Protein AF-A0A2E5X744-F1 (afdb_monomer)

Structure (mmCIF, N/CA/C/O backbone):
data_AF-A0A2E5X744-F1
#
_entry.id   AF-A0A2E5X744-F1
#
loop_
_atom_site.group_PDB
_atom_site.id
_atom_site.type_symbol
_atom_site.label_atom_id
_atom_site.label_alt_id
_atom_site.label_comp_id
_atom_site.label_asym_id
_atom_site.label_entity_id
_atom_site.label_seq_id
_atom_site.pdbx_PDB_ins_code
_atom_site.Cartn_x
_atom_site.Cartn_y
_atom_site.Cartn_z
_atom_site.occupancy
_atom_site.B_iso_or_equiv
_atom_site.auth_seq_id
_atom_site.auth_comp_id
_atom_site.auth_asym_id
_atom_site.auth_atom_id
_atom_site.pdbx_PDB_model_num
ATOM 1 N N . MET A 1 1 ? -63.925 13.011 8.718 1.00 43.59 1 MET A N 1
ATOM 2 C CA . MET A 1 1 ? -62.925 12.891 7.636 1.00 43.59 1 MET A CA 1
ATOM 3 C C . MET A 1 1 ? -61.570 12.733 8.303 1.00 43.59 1 MET A C 1
ATOM 5 O O . MET A 1 1 ? -61.104 13.673 8.928 1.00 43.59 1 MET A O 1
ATOM 9 N N . MET A 1 2 ? -61.039 11.509 8.310 1.00 43.56 2 MET A N 1
ATOM 10 C CA . MET A 1 2 ? -59.778 11.141 8.963 1.00 43.56 2 MET A CA 1
ATOM 11 C C . MET A 1 2 ? -58.612 11.386 8.002 1.00 43.56 2 MET A C 1
ATOM 13 O O . MET A 1 2 ? -58.673 10.962 6.850 1.00 43.56 2 MET A O 1
ATOM 17 N N . ALA A 1 3 ? -57.575 12.074 8.478 1.00 48.81 3 ALA A N 1
ATOM 18 C CA . ALA A 1 3 ? -56.296 12.187 7.786 1.00 48.81 3 ALA A CA 1
ATOM 19 C C . ALA A 1 3 ? -55.565 10.826 7.806 1.00 48.81 3 ALA A C 1
ATOM 21 O O . ALA A 1 3 ? -55.687 10.097 8.795 1.00 48.81 3 ALA A O 1
ATOM 22 N N . PRO A 1 4 ? -54.824 10.457 6.747 1.00 51.62 4 PRO A N 1
ATOM 23 C CA . PRO A 1 4 ? -54.091 9.198 6.717 1.00 51.62 4 PRO A CA 1
ATOM 24 C C . PRO A 1 4 ? -52.886 9.224 7.683 1.00 51.62 4 PRO A C 1
ATOM 26 O O . PRO A 1 4 ? -52.145 10.210 7.707 1.00 51.62 4 PRO A O 1
ATOM 29 N N . PRO A 1 5 ? -52.653 8.146 8.456 1.00 53.94 5 PRO A N 1
ATOM 30 C CA . PRO A 1 5 ? -51.479 7.994 9.304 1.00 53.94 5 PRO A CA 1
ATOM 31 C C . PRO A 1 5 ? -50.323 7.470 8.448 1.00 53.94 5 PRO A C 1
ATOM 33 O O . PRO A 1 5 ? -50.286 6.303 8.071 1.00 53.94 5 PRO A O 1
ATOM 36 N N . GLY A 1 6 ? -49.398 8.358 8.098 1.00 48.09 6 GLY A N 1
ATOM 37 C CA . GLY A 1 6 ? -48.238 8.031 7.263 1.00 48.09 6 GLY A CA 1
ATOM 38 C C . GLY A 1 6 ? -46.967 8.777 7.652 1.00 48.09 6 GLY A C 1
ATOM 39 O O . GLY A 1 6 ? -46.046 8.866 6.851 1.00 48.09 6 GLY A O 1
ATOM 40 N N . ALA A 1 7 ? -46.904 9.325 8.867 1.00 49.62 7 ALA A N 1
ATOM 41 C CA . ALA A 1 7 ? -45.673 9.862 9.436 1.00 49.62 7 ALA A CA 1
ATOM 42 C C . ALA A 1 7 ? -44.887 8.727 10.115 1.00 49.62 7 ALA A C 1
ATOM 44 O O . ALA A 1 7 ? -44.769 8.683 11.335 1.00 49.62 7 ALA A O 1
ATOM 45 N N . SER A 1 8 ? -44.405 7.759 9.335 1.00 46.75 8 SER A N 1
ATOM 46 C CA . SER A 1 8 ? -43.427 6.779 9.813 1.00 46.75 8 SER A CA 1
ATOM 47 C C . SER A 1 8 ? -42.026 7.284 9.472 1.00 46.75 8 SER A C 1
ATOM 49 O O . SER A 1 8 ? -41.594 7.172 8.326 1.00 46.75 8 SER A O 1
ATOM 51 N N . ASN A 1 9 ? -41.384 7.894 10.472 1.00 49.00 9 ASN A N 1
ATOM 52 C CA . ASN A 1 9 ? -39.939 8.019 10.689 1.00 49.00 9 ASN A CA 1
ATOM 53 C C . ASN A 1 9 ? -39.046 7.692 9.478 1.00 49.00 9 ASN A C 1
ATOM 55 O O . ASN A 1 9 ? -38.657 6.547 9.268 1.00 49.00 9 ASN A O 1
ATOM 59 N N . MET A 1 10 ? -38.656 8.723 8.727 1.00 46.03 10 MET A N 1
ATOM 60 C CA . MET A 1 10 ? -37.549 8.666 7.760 1.00 46.03 10 MET A CA 1
ATOM 61 C C . MET A 1 10 ? -36.255 9.233 8.368 1.00 46.03 10 MET A C 1
ATOM 63 O O . MET A 1 10 ? -35.547 10.008 7.730 1.00 46.03 10 MET A O 1
ATOM 67 N N . THR A 1 11 ? -35.948 8.888 9.616 1.00 53.75 11 THR A N 1
ATOM 68 C CA . THR A 1 11 ? -34.747 9.374 10.314 1.00 53.75 11 THR A CA 1
ATOM 69 C C . THR A 1 11 ? -34.088 8.259 11.114 1.00 53.75 11 THR A C 1
ATOM 71 O O . THR A 1 11 ? -33.952 8.406 12.310 1.00 53.75 11 THR A O 1
ATOM 74 N N . ASP A 1 12 ? -33.690 7.152 10.483 1.00 47.50 12 ASP A N 1
ATOM 75 C CA . ASP A 1 12 ? -32.836 6.133 11.126 1.00 47.50 12 ASP A CA 1
ATOM 76 C C . ASP A 1 12 ? -31.948 5.427 10.088 1.00 47.50 12 ASP A C 1
ATOM 78 O O . ASP A 1 12 ? -31.930 4.209 9.921 1.00 47.50 12 ASP A O 1
ATOM 82 N N . SER A 1 13 ? -31.217 6.205 9.297 1.00 54.75 13 SER A N 1
ATOM 83 C CA . SER A 1 13 ? -30.102 5.674 8.497 1.00 54.75 13 SER A CA 1
ATOM 84 C C . SER A 1 13 ? -28.883 6.581 8.581 1.00 54.75 13 SER A C 1
ATOM 86 O O . SER A 1 13 ? -28.068 6.625 7.664 1.00 54.75 13 SER A O 1
ATOM 88 N N . GLN A 1 14 ? -28.759 7.329 9.680 1.00 52.00 14 GLN A N 1
ATOM 89 C CA . GLN A 1 14 ? -27.491 7.951 10.013 1.00 52.00 14 GLN A CA 1
ATOM 90 C C . GLN A 1 14 ? -26.626 6.848 10.637 1.00 52.00 14 GLN A C 1
ATOM 92 O O . GLN A 1 14 ? -27.030 6.291 11.659 1.00 52.00 14 GLN A O 1
ATOM 97 N N . PRO A 1 15 ? -25.496 6.459 10.020 1.00 56.38 15 PRO A N 1
ATOM 98 C CA . PRO A 1 15 ? -24.625 5.456 10.614 1.00 56.38 15 PRO A CA 1
ATOM 99 C C . PRO A 1 15 ? -24.210 5.941 12.002 1.00 56.38 15 PRO A C 1
ATOM 101 O O . PRO A 1 15 ? -23.718 7.063 12.144 1.00 56.38 15 PRO A O 1
ATOM 104 N N . ASN A 1 16 ? -24.439 5.110 13.021 1.00 75.88 16 ASN A N 1
ATOM 105 C CA . ASN A 1 16 ? -23.979 5.395 14.376 1.00 75.88 16 ASN A CA 1
ATOM 106 C C . ASN A 1 16 ? -22.449 5.625 14.310 1.00 75.88 16 ASN A C 1
ATOM 108 O O . ASN A 1 16 ? -21.760 4.814 13.674 1.00 75.88 16 ASN A O 1
ATOM 112 N N . PRO A 1 17 ? -21.896 6.704 14.898 1.00 72.69 17 PRO A N 1
ATOM 113 C CA . PRO A 1 17 ? -20.450 6.949 14.933 1.00 72.69 17 PRO A CA 1
ATOM 114 C C . PRO A 1 17 ? -19.632 5.727 15.380 1.00 72.69 17 PRO A C 1
ATOM 116 O O . PRO A 1 17 ? -18.546 5.490 14.847 1.00 72.69 17 PRO A O 1
ATOM 119 N N . GLU A 1 18 ? -20.176 4.881 16.256 1.00 75.38 18 GLU A N 1
ATOM 120 C CA . GLU A 1 18 ? -19.543 3.619 16.658 1.00 75.38 18 GLU A CA 1
ATOM 121 C C . GLU A 1 18 ? -19.435 2.593 15.518 1.00 75.38 18 GLU A C 1
ATOM 123 O O . GLU A 1 18 ? -18.411 1.924 15.369 1.00 75.38 18 GLU A O 1
ATOM 128 N N . GLN A 1 19 ? -20.459 2.485 14.664 1.00 80.19 19 GLN A N 1
ATOM 129 C CA . GLN A 1 19 ? -20.430 1.604 13.490 1.00 80.19 19 GLN A CA 1
ATOM 130 C C . GLN A 1 19 ? -19.415 2.094 12.454 1.00 80.19 19 GLN A C 1
ATOM 132 O O . GLN A 1 19 ? -18.698 1.287 11.856 1.00 80.19 19 GLN A O 1
ATOM 137 N N . LEU A 1 20 ? -19.315 3.415 12.266 1.00 78.94 20 LEU A N 1
ATOM 138 C CA . LEU A 1 20 ? -18.303 4.023 11.402 1.00 78.94 20 LEU A CA 1
ATOM 139 C C . LEU A 1 20 ? -16.889 3.746 11.936 1.00 78.94 20 LEU A C 1
ATOM 141 O O . LEU A 1 20 ? -15.982 3.414 11.167 1.00 78.94 20 LEU A O 1
ATOM 145 N N . LEU A 1 21 ? -16.700 3.850 13.251 1.00 81.50 21 LEU A N 1
ATOM 146 C CA . LEU A 1 21 ? -15.425 3.582 13.903 1.00 81.50 21 LEU A CA 1
ATOM 147 C C . LEU A 1 21 ? -15.020 2.107 13.781 1.00 81.50 21 LEU A C 1
ATOM 149 O O . LEU A 1 21 ? -13.886 1.815 13.392 1.00 81.50 21 LEU A O 1
ATOM 153 N N . ALA A 1 22 ? -15.944 1.181 14.042 1.00 83.69 22 ALA A N 1
ATOM 154 C CA . ALA A 1 22 ? -15.714 -0.255 13.891 1.00 83.69 22 ALA A CA 1
ATOM 155 C C . ALA A 1 22 ? -15.341 -0.618 12.443 1.00 83.69 22 ALA A C 1
ATOM 157 O O . ALA A 1 22 ? -14.384 -1.364 12.212 1.00 83.69 22 ALA A O 1
ATOM 158 N N . ALA A 1 23 ? -16.024 -0.025 11.458 1.00 83.44 23 ALA A N 1
ATOM 159 C CA . ALA A 1 23 ? -15.699 -0.202 10.045 1.00 83.44 23 ALA A CA 1
ATOM 160 C C . ALA A 1 23 ? -14.297 0.333 9.698 1.00 83.44 23 ALA A C 1
ATOM 162 O O . ALA A 1 23 ? -13.543 -0.335 8.989 1.00 83.44 23 ALA A O 1
ATOM 163 N N . GLN A 1 24 ? -13.900 1.495 10.230 1.00 83.75 24 GLN A N 1
ATOM 164 C CA . GLN A 1 24 ? -12.559 2.056 10.019 1.00 83.75 24 GLN A CA 1
ATOM 165 C C . GLN A 1 24 ? -11.450 1.228 10.691 1.00 83.75 24 GLN A C 1
ATOM 167 O O . GLN A 1 24 ? -10.374 1.051 10.113 1.00 83.75 24 GLN A O 1
ATOM 172 N N . GLN A 1 25 ? -11.701 0.670 11.877 1.00 82.75 25 GLN A N 1
ATOM 173 C CA . GLN A 1 25 ? -10.771 -0.246 12.548 1.00 82.75 25 GLN A CA 1
ATOM 174 C C . GLN A 1 25 ? -10.621 -1.570 11.786 1.00 82.75 25 GLN A C 1
ATOM 176 O O . GLN A 1 25 ? -9.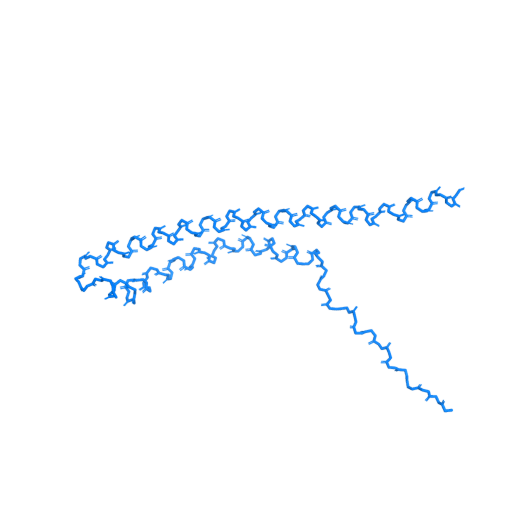509 -2.082 11.623 1.00 82.75 25 GLN A O 1
ATOM 181 N N . GLN A 1 26 ? -11.725 -2.108 11.266 1.00 86.00 26 GLN A N 1
ATOM 182 C CA . GLN A 1 26 ? -11.703 -3.298 10.420 1.00 86.00 26 GLN A CA 1
ATOM 183 C C . GLN A 1 26 ? -10.973 -3.027 9.098 1.00 86.00 26 GLN A C 1
ATOM 185 O O . GLN A 1 26 ? -10.172 -3.859 8.660 1.00 86.00 26 GLN A O 1
ATOM 190 N N . LEU A 1 27 ? -11.172 -1.844 8.508 1.00 84.81 27 LEU A N 1
ATOM 191 C CA . LEU A 1 27 ? -10.437 -1.407 7.327 1.00 84.81 27 LEU A CA 1
ATOM 192 C C . LEU A 1 27 ? -8.936 -1.334 7.619 1.00 84.81 27 LEU A C 1
ATOM 194 O O . LEU A 1 27 ? -8.162 -1.890 6.857 1.00 84.81 27 LEU A O 1
ATOM 198 N N . LEU A 1 28 ? -8.506 -0.755 8.744 1.00 84.56 28 LEU A N 1
ATOM 199 C CA . LEU A 1 28 ? -7.090 -0.724 9.147 1.00 84.56 28 LEU A CA 1
ATOM 200 C C . LEU A 1 28 ? -6.447 -2.109 9.231 1.00 84.56 28 LEU A C 1
ATOM 202 O O . LEU A 1 28 ? -5.279 -2.269 8.880 1.00 84.56 28 LEU A O 1
ATOM 206 N N . LYS A 1 29 ? -7.206 -3.111 9.678 1.00 85.88 29 LYS A N 1
ATOM 207 C CA . LYS A 1 29 ? -6.729 -4.493 9.787 1.00 85.88 29 LYS A CA 1
ATOM 208 C C . LYS A 1 29 ? -6.532 -5.150 8.419 1.00 85.88 29 LYS A C 1
ATOM 210 O O . LYS A 1 29 ? -5.602 -5.939 8.257 1.00 85.88 29 LYS A O 1
ATOM 215 N N . ILE A 1 30 ? -7.389 -4.832 7.445 1.00 88.44 30 ILE A N 1
ATOM 216 C CA . ILE A 1 30 ? -7.288 -5.360 6.075 1.00 88.44 30 ILE A CA 1
ATOM 217 C C . ILE A 1 30 ? -6.374 -4.502 5.180 1.00 88.44 30 ILE A C 1
ATOM 219 O O . ILE A 1 30 ? -5.823 -4.998 4.200 1.00 88.44 30 ILE A O 1
ATOM 223 N N . LEU A 1 31 ? -6.169 -3.231 5.539 1.00 86.75 31 LEU A N 1
ATOM 224 C CA . LEU A 1 31 ? -5.392 -2.242 4.799 1.00 86.75 31 LEU A CA 1
ATOM 225 C C . LEU A 1 31 ? -3.990 -2.721 4.396 1.00 86.75 31 LEU A C 1
ATOM 227 O O . LEU A 1 31 ? -3.660 -2.534 3.229 1.00 86.75 31 LEU A O 1
ATOM 231 N N . PRO A 1 32 ? -3.176 -3.379 5.253 1.00 83.75 32 PRO A N 1
ATOM 232 C CA . PRO A 1 32 ? -1.863 -3.865 4.827 1.00 83.75 32 PRO A CA 1
ATOM 233 C C . PRO A 1 32 ? -1.949 -4.942 3.739 1.00 83.75 32 PRO A C 1
ATOM 235 O O . PRO A 1 32 ? -1.060 -5.020 2.898 1.00 83.75 32 PRO A O 1
ATOM 238 N N . TYR A 1 33 ? -3.017 -5.743 3.710 1.00 86.88 33 TYR A N 1
ATOM 239 C CA . TYR A 1 33 ? -3.225 -6.740 2.658 1.00 86.88 33 TYR A CA 1
ATOM 240 C C . TYR A 1 33 ? -3.631 -6.085 1.341 1.00 86.88 33 TYR A C 1
ATOM 242 O O . TYR A 1 33 ? -3.138 -6.483 0.291 1.00 86.88 33 TYR A O 1
ATOM 250 N N . ILE A 1 34 ? -4.489 -5.060 1.392 1.00 86.94 34 ILE A N 1
ATOM 251 C CA . ILE A 1 34 ? -4.896 -4.302 0.201 1.00 86.94 34 ILE A CA 1
ATOM 252 C C . ILE A 1 34 ? -3.709 -3.511 -0.359 1.00 86.94 34 ILE A C 1
ATOM 254 O O . ILE A 1 34 ? -3.473 -3.564 -1.562 1.00 86.94 34 ILE A O 1
ATOM 258 N N . LEU A 1 35 ? -2.935 -2.838 0.500 1.00 85.62 35 LEU A N 1
ATOM 259 C CA . LEU A 1 35 ? -1.708 -2.135 0.109 1.00 85.62 35 LEU A CA 1
ATOM 260 C C . LEU A 1 35 ? -0.671 -3.111 -0.450 1.00 85.62 35 LEU A C 1
ATOM 262 O O . LEU A 1 35 ? -0.146 -2.882 -1.531 1.00 85.62 35 LEU A O 1
ATOM 266 N N . GLY A 1 36 ? -0.418 -4.233 0.228 1.00 84.44 36 GLY A N 1
ATOM 267 C CA . GLY A 1 36 ? 0.531 -5.242 -0.245 1.00 84.44 36 GLY A CA 1
ATOM 268 C C . GLY A 1 36 ? 0.123 -5.861 -1.585 1.00 84.44 36 GLY A C 1
ATOM 269 O O . GLY A 1 36 ? 0.954 -5.998 -2.481 1.00 84.44 36 GLY A O 1
ATOM 270 N N . PHE A 1 37 ? -1.160 -6.188 -1.758 1.00 89.06 37 PHE A N 1
ATOM 271 C CA . PHE A 1 37 ? -1.686 -6.686 -3.030 1.00 89.06 37 PHE A CA 1
ATOM 272 C C . PHE A 1 37 ? -1.602 -5.624 -4.131 1.00 89.06 37 PHE A C 1
ATOM 274 O O . PHE A 1 37 ? -1.134 -5.917 -5.230 1.00 89.06 37 PHE A O 1
ATOM 281 N N . GLY A 1 38 ? -1.996 -4.386 -3.822 1.00 85.12 38 GLY A N 1
ATOM 282 C CA . GLY A 1 38 ? -1.878 -3.246 -4.725 1.00 85.12 38 GLY A CA 1
ATOM 283 C C . GLY A 1 38 ? -0.438 -3.035 -5.178 1.00 85.12 38 GLY A C 1
ATOM 284 O O . GLY A 1 38 ? -0.189 -2.925 -6.373 1.00 85.12 38 GLY A O 1
ATOM 285 N N . TRP A 1 39 ? 0.522 -3.090 -4.257 1.00 86.06 39 TRP A N 1
ATOM 286 C CA . TRP A 1 39 ? 1.945 -2.962 -4.557 1.00 86.06 39 TRP A CA 1
ATOM 287 C C . TRP A 1 39 ? 2.439 -4.065 -5.502 1.00 86.06 39 TRP A C 1
ATOM 289 O O . TRP A 1 39 ? 3.065 -3.769 -6.518 1.00 86.06 39 TRP A O 1
ATOM 299 N N . VAL A 1 40 ? 2.086 -5.329 -5.241 1.00 88.06 40 VAL A N 1
ATOM 300 C CA . VAL A 1 40 ? 2.459 -6.462 -6.110 1.00 88.06 40 VAL A CA 1
ATOM 301 C C . VAL A 1 40 ? 1.855 -6.333 -7.509 1.00 88.06 40 VAL A C 1
ATOM 303 O O . VAL A 1 40 ? 2.542 -6.599 -8.492 1.00 88.06 40 VAL A O 1
ATOM 306 N N . VAL A 1 41 ? 0.596 -5.902 -7.619 1.00 90.31 41 VAL A N 1
ATOM 307 C CA . VAL A 1 41 ? -0.082 -5.687 -8.910 1.00 90.31 41 VAL A CA 1
ATOM 308 C C . VAL A 1 41 ? 0.479 -4.467 -9.647 1.00 90.31 41 VAL A C 1
ATOM 310 O O . VAL A 1 41 ? 0.563 -4.469 -10.876 1.00 90.31 41 VAL A O 1
ATOM 313 N N . MET A 1 42 ? 0.926 -3.445 -8.919 1.00 85.19 42 MET A N 1
ATOM 314 C CA . MET A 1 42 ? 1.523 -2.249 -9.507 1.00 85.19 42 MET A CA 1
ATOM 315 C C . MET A 1 42 ? 2.883 -2.516 -10.150 1.00 85.19 42 MET A C 1
ATOM 317 O O . MET A 1 42 ? 3.237 -1.793 -11.076 1.00 85.19 42 MET A O 1
ATOM 321 N N . ILE A 1 43 ? 3.626 -3.550 -9.747 1.00 86.25 43 ILE A N 1
ATOM 322 C CA . ILE A 1 43 ? 4.921 -3.900 -10.359 1.00 86.25 43 ILE A CA 1
ATOM 323 C C . ILE A 1 43 ? 4.787 -4.244 -11.860 1.00 86.25 43 ILE A C 1
ATOM 325 O O . ILE A 1 43 ? 5.413 -3.557 -12.674 1.00 86.25 43 ILE A O 1
ATOM 329 N N . PRO A 1 44 ? 3.978 -5.238 -12.288 1.00 88.31 44 PRO A N 1
ATOM 330 C CA . PRO A 1 44 ? 3.819 -5.546 -13.709 1.00 88.31 44 PRO A CA 1
ATOM 331 C C . PRO A 1 44 ? 3.139 -4.409 -14.480 1.00 88.31 44 PRO A C 1
ATOM 333 O O . PRO A 1 44 ? 3.498 -4.170 -15.631 1.00 88.31 44 PRO A O 1
ATOM 336 N N . ILE A 1 45 ? 2.213 -3.668 -13.856 1.00 87.06 45 ILE A N 1
ATOM 337 C CA . ILE A 1 45 ? 1.594 -2.487 -14.481 1.00 87.06 45 ILE A CA 1
ATOM 338 C C . ILE A 1 45 ? 2.654 -1.419 -14.759 1.00 87.06 45 ILE A C 1
ATOM 340 O O . ILE A 1 45 ? 2.739 -0.891 -15.868 1.00 87.06 45 ILE A O 1
ATOM 344 N N . SER A 1 46 ? 3.498 -1.136 -13.769 1.00 83.94 46 SER A N 1
ATOM 345 C CA . SER A 1 46 ? 4.562 -0.146 -13.894 1.00 83.94 46 SER A CA 1
ATOM 346 C C . SER A 1 46 ? 5.555 -0.554 -14.971 1.00 83.94 46 SER A C 1
ATOM 348 O O . SER A 1 46 ? 5.933 0.279 -15.784 1.00 83.94 46 SER A O 1
ATOM 350 N N . TYR A 1 47 ? 5.914 -1.833 -15.050 1.00 81.56 47 TYR A N 1
ATOM 351 C CA 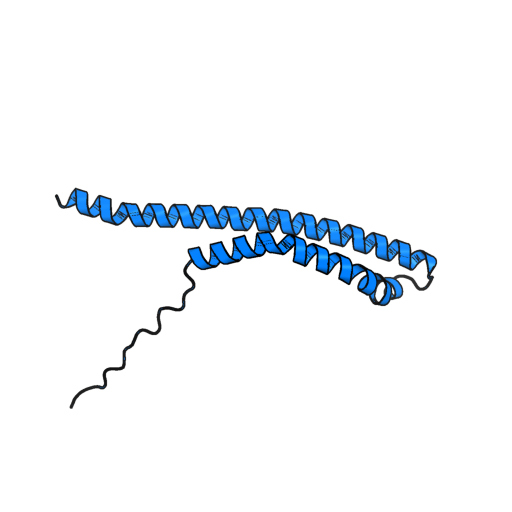. TYR A 1 47 ? 6.848 -2.324 -16.058 1.00 81.56 47 TYR A CA 1
ATOM 352 C C . TYR A 1 47 ? 6.282 -2.306 -17.489 1.00 81.56 47 TYR A C 1
ATOM 354 O O . TYR A 1 47 ? 6.981 -1.911 -18.422 1.00 81.56 47 TYR A O 1
ATOM 362 N N . LEU A 1 48 ? 5.028 -2.730 -17.681 1.00 86.31 48 LEU A N 1
ATOM 363 C CA . LEU A 1 48 ? 4.429 -2.880 -19.015 1.00 86.31 48 LEU A CA 1
ATOM 364 C C . LEU A 1 48 ? 3.824 -1.589 -19.569 1.00 86.31 48 LEU A C 1
ATOM 366 O O . LEU A 1 48 ? 3.791 -1.424 -20.786 1.00 86.31 48 LEU A O 1
ATOM 370 N N . PHE A 1 49 ? 3.347 -0.691 -18.705 1.00 86.56 49 PHE A N 1
ATOM 371 C CA . PHE A 1 49 ? 2.593 0.491 -19.130 1.00 86.56 49 PHE A CA 1
ATOM 372 C C . PHE A 1 49 ? 3.248 1.816 -18.744 1.00 86.56 49 PHE A C 1
ATOM 374 O O . PHE A 1 49 ? 3.111 2.775 -19.494 1.00 86.56 49 PHE A O 1
ATOM 381 N N . ILE A 1 50 ? 3.958 1.897 -17.612 1.00 81.19 50 ILE A N 1
ATOM 382 C CA . ILE A 1 50 ? 4.514 3.171 -17.120 1.00 81.19 50 ILE A CA 1
ATOM 383 C C . ILE A 1 50 ? 5.965 3.353 -17.579 1.00 81.19 50 ILE A C 1
ATOM 385 O O . ILE A 1 50 ? 6.290 4.343 -18.222 1.00 81.19 50 ILE A O 1
ATOM 389 N N . ALA A 1 51 ? 6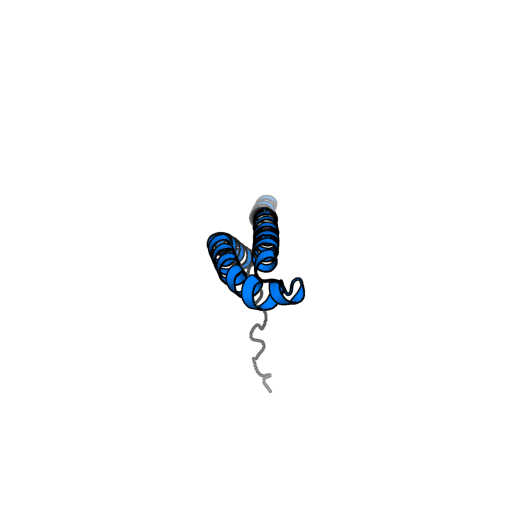.839 2.386 -17.310 1.00 81.12 51 ALA A N 1
ATOM 390 C CA . ALA A 1 51 ? 8.245 2.404 -17.698 1.00 81.12 51 ALA A CA 1
ATOM 391 C C . ALA A 1 51 ? 8.488 2.672 -19.202 1.00 81.12 51 ALA A C 1
ATOM 393 O O . ALA A 1 51 ? 9.348 3.505 -19.491 1.00 81.12 51 ALA A O 1
ATOM 394 N N . PRO A 1 52 ? 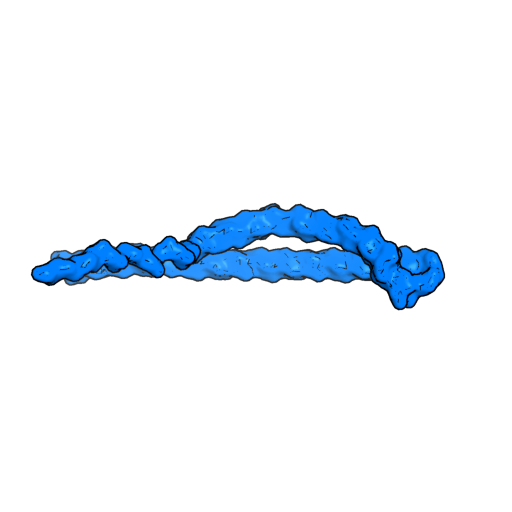7.743 2.075 -20.163 1.00 80.88 52 PRO A N 1
ATOM 395 C CA . PRO A 1 52 ? 7.907 2.385 -21.588 1.00 80.88 52 PRO A CA 1
ATOM 396 C C . PRO A 1 52 ? 7.585 3.832 -21.978 1.00 80.88 52 PRO A C 1
ATOM 398 O O . PRO A 1 52 ? 8.003 4.255 -23.049 1.00 80.88 52 PRO A O 1
ATOM 401 N N . VAL A 1 53 ? 6.861 4.589 -21.144 1.00 83.12 53 VAL A N 1
ATOM 402 C CA . VAL A 1 53 ? 6.589 6.020 -21.382 1.00 83.12 53 VAL A CA 1
ATOM 403 C C . VAL A 1 53 ? 7.816 6.879 -21.065 1.00 83.12 53 VAL A C 1
ATOM 405 O O . VAL A 1 53 ? 7.992 7.939 -21.656 1.00 83.12 53 VAL A O 1
ATOM 408 N N . PHE A 1 54 ? 8.667 6.431 -20.139 1.00 77.75 54 PHE A N 1
ATOM 409 C CA . PHE A 1 54 ? 9.841 7.185 -19.693 1.00 77.75 54 PHE A CA 1
ATOM 410 C C . PHE A 1 54 ? 11.130 6.747 -20.378 1.00 77.75 54 PHE A C 1
ATOM 412 O O . PHE A 1 54 ? 12.036 7.564 -20.525 1.00 77.75 54 PHE A O 1
ATOM 419 N N . VAL A 1 55 ? 11.240 5.470 -20.758 1.00 78.44 55 VAL A N 1
ATOM 420 C CA . VAL A 1 55 ? 12.466 4.940 -21.359 1.00 78.44 55 VAL A CA 1
ATOM 421 C C . VAL A 1 55 ? 12.175 3.874 -22.403 1.00 78.44 55 VAL A C 1
ATOM 423 O O . VAL A 1 55 ? 11.491 2.873 -22.155 1.00 78.44 55 VAL A O 1
ATOM 426 N N . GLU A 1 56 ? 12.736 4.083 -23.589 1.00 75.31 56 GLU A N 1
ATOM 427 C CA . GLU A 1 56 ? 12.595 3.161 -24.708 1.00 75.31 56 GLU A CA 1
ATOM 428 C C . GLU A 1 56 ? 13.487 1.930 -24.522 1.00 75.31 56 GLU A C 1
ATOM 430 O O . GLU A 1 56 ? 13.029 0.818 -24.808 1.00 75.31 56 GLU A O 1
ATOM 435 N N . GLU A 1 57 ? 14.698 2.091 -23.967 1.00 81.38 57 GLU A N 1
ATOM 436 C CA . GLU A 1 57 ? 15.631 0.979 -23.792 1.00 81.38 57 GLU A CA 1
ATOM 437 C C . GLU A 1 57 ? 15.230 0.046 -22.643 1.00 81.38 57 GLU A C 1
ATOM 439 O O . GLU A 1 57 ? 14.959 0.452 -21.509 1.00 81.38 57 GLU A O 1
ATOM 444 N N . PHE A 1 58 ? 15.259 -1.254 -22.936 1.00 71.69 58 PHE A N 1
ATOM 445 C CA . PHE A 1 58 ? 14.868 -2.322 -22.018 1.00 71.69 58 PHE A CA 1
ATOM 446 C C . PHE A 1 58 ? 15.654 -2.313 -20.694 1.00 71.69 58 PHE A C 1
ATOM 448 O O . PHE A 1 58 ? 15.088 -2.613 -19.642 1.00 71.69 58 PHE A O 1
ATOM 455 N N . GLU A 1 59 ? 16.933 -1.932 -20.731 1.00 77.56 59 GLU A N 1
ATOM 456 C CA . GLU A 1 59 ? 17.828 -1.919 -19.566 1.00 77.56 59 GLU A CA 1
ATOM 457 C C . GLU A 1 59 ? 17.427 -0.858 -18.529 1.00 77.56 59 GLU A C 1
ATOM 459 O O . GLU A 1 59 ? 17.416 -1.125 -17.325 1.00 77.56 59 GLU A O 1
ATOM 464 N N . TRP A 1 60 ? 16.997 0.323 -18.979 1.00 81.31 60 TRP A N 1
ATOM 465 C CA . TRP A 1 60 ? 16.594 1.415 -18.090 1.00 81.31 60 TRP A CA 1
ATOM 466 C C . TRP A 1 60 ? 15.169 1.266 -17.555 1.00 81.31 60 TRP A C 1
ATOM 468 O O . TRP A 1 60 ? 14.863 1.762 -16.467 1.00 81.31 60 TRP A O 1
ATOM 478 N N . ARG A 1 61 ? 14.300 0.521 -18.253 1.00 79.62 61 ARG A N 1
ATOM 479 C CA . ARG A 1 61 ? 12.928 0.238 -17.790 1.00 79.62 61 ARG A CA 1
ATOM 480 C C . ARG A 1 61 ? 12.894 -0.464 -16.442 1.00 79.62 61 ARG A C 1
ATOM 482 O O . ARG A 1 61 ? 12.024 -0.171 -15.622 1.00 79.62 61 ARG A O 1
ATOM 489 N N . LEU A 1 62 ? 13.832 -1.377 -16.201 1.00 81.19 62 LEU A N 1
ATOM 490 C CA . LEU A 1 62 ? 13.920 -2.104 -14.937 1.00 81.19 62 LEU A CA 1
ATOM 491 C C . LEU A 1 62 ? 14.291 -1.144 -13.798 1.00 81.19 62 LEU A C 1
ATOM 493 O O . LEU A 1 62 ? 13.662 -1.162 -12.743 1.00 81.19 62 LEU A O 1
ATOM 497 N N . LEU A 1 63 ? 15.225 -0.227 -14.055 1.00 84.50 63 LEU A N 1
ATOM 498 C CA . LEU A 1 63 ? 15.678 0.780 -13.095 1.00 84.50 63 LEU A CA 1
ATOM 499 C C . LEU A 1 63 ? 14.563 1.785 -12.751 1.00 84.50 63 LEU A C 1
ATOM 501 O O . LEU A 1 63 ? 14.331 2.073 -11.576 1.00 84.50 63 LEU A O 1
ATOM 505 N N . VAL A 1 64 ? 13.796 2.233 -13.752 1.00 84.81 64 VAL A N 1
ATOM 506 C CA . VAL A 1 64 ? 12.606 3.080 -13.546 1.00 84.81 64 VAL A CA 1
ATOM 507 C C . VAL A 1 64 ? 11.507 2.336 -12.790 1.00 84.81 64 VAL A C 1
ATOM 509 O O . VAL A 1 64 ? 10.926 2.887 -11.858 1.00 84.81 64 VAL A O 1
ATOM 512 N N . THR A 1 65 ? 11.254 1.070 -13.125 1.00 82.88 65 THR A N 1
ATOM 513 C CA . THR A 1 65 ? 10.255 0.246 -12.426 1.00 82.88 65 THR A CA 1
ATOM 514 C C . THR A 1 65 ? 10.621 0.068 -10.954 1.00 82.88 65 THR A C 1
ATOM 516 O O . THR A 1 65 ? 9.760 0.224 -10.088 1.00 82.88 65 THR A O 1
ATOM 519 N N . VAL A 1 66 ? 11.896 -0.199 -10.648 1.00 85.88 66 VAL A N 1
ATOM 520 C CA . VAL A 1 66 ? 12.395 -0.286 -9.266 1.00 85.88 66 VAL A CA 1
ATOM 521 C C . VAL A 1 66 ? 12.224 1.053 -8.547 1.00 85.88 66 VAL A C 1
ATOM 523 O O . VAL A 1 66 ? 11.735 1.071 -7.419 1.00 85.88 66 VAL A O 1
ATOM 526 N N . GLY A 1 67 ? 12.542 2.172 -9.205 1.00 87.50 67 GLY A N 1
ATOM 527 C CA . GLY A 1 67 ? 12.328 3.513 -8.655 1.00 87.50 67 GLY A CA 1
ATOM 528 C C . GLY A 1 67 ? 10.865 3.780 -8.286 1.00 87.50 67 GLY A C 1
ATOM 529 O O . GLY A 1 67 ? 10.579 4.161 -7.151 1.00 87.50 67 GLY A O 1
ATOM 530 N N . ILE A 1 68 ? 9.935 3.507 -9.206 1.00 86.06 68 ILE A N 1
ATOM 531 C CA . ILE A 1 68 ? 8.487 3.638 -8.968 1.00 86.06 68 ILE A CA 1
ATOM 532 C C . ILE A 1 68 ? 8.065 2.753 -7.795 1.00 86.06 68 ILE A C 1
ATOM 534 O O . ILE A 1 68 ? 7.424 3.223 -6.862 1.00 86.06 68 ILE A O 1
ATOM 538 N N . THR A 1 69 ? 8.496 1.493 -7.798 1.00 86.19 69 THR A N 1
ATOM 539 C CA . THR A 1 69 ? 8.148 0.504 -6.771 1.00 86.19 69 THR A CA 1
ATOM 540 C C . THR A 1 69 ? 8.576 0.948 -5.368 1.00 86.19 69 THR A C 1
ATOM 542 O O . THR A 1 69 ? 7.813 0.797 -4.408 1.00 86.19 69 THR A O 1
ATOM 545 N N . ILE A 1 70 ? 9.774 1.528 -5.239 1.00 88.38 70 ILE A N 1
ATOM 546 C CA . ILE A 1 70 ? 10.278 2.064 -3.967 1.00 88.38 70 ILE A CA 1
ATOM 547 C C . ILE A 1 70 ? 9.437 3.261 -3.517 1.00 88.38 70 ILE A C 1
ATOM 549 O O . ILE A 1 70 ? 9.018 3.307 -2.360 1.00 88.38 70 ILE A O 1
ATOM 553 N N . VAL A 1 71 ? 9.169 4.215 -4.414 1.00 89.12 71 VAL A N 1
ATOM 554 C CA . VAL A 1 71 ? 8.375 5.410 -4.088 1.00 89.12 71 VAL A CA 1
ATOM 555 C C . VAL A 1 71 ? 6.966 5.016 -3.648 1.00 89.12 71 VAL A C 1
ATOM 557 O O . VAL A 1 71 ? 6.523 5.461 -2.591 1.00 89.12 71 VAL A O 1
ATOM 560 N N . THR A 1 72 ? 6.299 4.127 -4.388 1.00 86.75 72 THR A N 1
ATOM 561 C CA . THR A 1 72 ? 4.969 3.615 -4.031 1.00 86.75 72 THR A CA 1
ATOM 562 C C . THR A 1 72 ? 4.984 2.935 -2.662 1.00 86.75 72 THR A C 1
ATOM 564 O O . THR A 1 72 ? 4.132 3.233 -1.831 1.00 86.75 72 THR A O 1
ATOM 567 N N . GLY A 1 73 ? 5.999 2.114 -2.366 1.00 87.12 73 GLY A N 1
ATOM 568 C CA . GLY A 1 73 ? 6.126 1.473 -1.053 1.00 87.12 73 GLY A CA 1
ATOM 569 C C . GLY A 1 73 ? 6.294 2.469 0.104 1.00 87.12 73 GLY A C 1
ATOM 570 O O . GLY A 1 73 ? 5.707 2.289 1.174 1.00 87.12 73 GLY A O 1
ATOM 571 N N . ILE A 1 74 ? 7.051 3.555 -0.098 1.00 89.94 74 ILE A N 1
ATOM 572 C CA . ILE A 1 74 ? 7.183 4.631 0.900 1.00 89.94 74 ILE A CA 1
ATOM 573 C C . ILE A 1 74 ? 5.840 5.346 1.095 1.00 89.94 74 ILE A C 1
ATOM 575 O O . ILE A 1 74 ? 5.436 5.590 2.236 1.00 89.94 74 ILE A O 1
ATOM 579 N N . THR A 1 75 ? 5.141 5.673 0.006 1.00 88.38 75 THR A N 1
ATOM 580 C CA . THR A 1 75 ? 3.821 6.315 0.057 1.00 88.38 75 THR A CA 1
ATOM 581 C C . THR A 1 75 ? 2.817 5.461 0.828 1.00 88.38 75 THR A C 1
ATOM 583 O O . THR A 1 75 ? 2.162 5.978 1.734 1.00 88.38 75 THR A O 1
ATOM 586 N N . ASP A 1 76 ? 2.761 4.160 0.548 1.00 84.44 76 ASP A N 1
ATOM 587 C CA . ASP A 1 76 ? 1.887 3.202 1.229 1.00 84.44 76 ASP A CA 1
ATOM 588 C C . ASP A 1 76 ? 2.171 3.147 2.739 1.00 84.44 76 ASP A C 1
ATOM 590 O O . ASP A 1 76 ? 1.253 3.207 3.565 1.00 84.44 76 ASP A O 1
ATOM 594 N N . PHE A 1 77 ? 3.451 3.122 3.126 1.00 86.75 77 PHE A N 1
ATOM 595 C CA . PHE A 1 77 ? 3.858 3.140 4.533 1.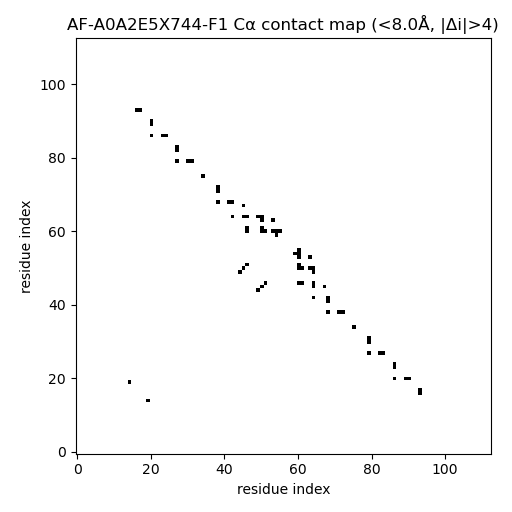00 86.75 77 PHE A CA 1
ATOM 596 C C . PHE A 1 77 ? 3.438 4.430 5.255 1.00 86.75 77 PHE A C 1
ATOM 598 O O . PHE A 1 77 ? 2.912 4.388 6.376 1.00 86.75 77 PHE A O 1
ATOM 605 N N . VAL A 1 78 ? 3.652 5.589 4.625 1.00 89.94 78 VAL A N 1
ATOM 606 C CA . VAL A 1 78 ? 3.246 6.888 5.182 1.00 89.94 78 VAL A CA 1
ATOM 607 C C . VAL A 1 78 ? 1.725 6.965 5.305 1.00 89.94 78 VAL A C 1
ATOM 609 O O . VAL A 1 78 ? 1.223 7.377 6.354 1.00 89.94 78 VAL A O 1
ATOM 612 N N . PHE A 1 79 ? 0.996 6.514 4.283 1.00 87.81 79 PHE A N 1
ATOM 613 C CA . PHE A 1 79 ? -0.462 6.496 4.275 1.00 87.81 79 PHE A CA 1
ATOM 614 C C . PHE A 1 79 ? -1.017 5.641 5.415 1.00 87.81 79 PHE A C 1
ATOM 616 O O . PHE A 1 79 ? -1.823 6.130 6.207 1.00 87.81 79 PHE A O 1
ATOM 623 N N . TYR A 1 80 ? -0.519 4.411 5.578 1.00 85.94 80 TYR A N 1
ATOM 624 C CA . TYR A 1 80 ? -0.916 3.531 6.680 1.00 85.94 80 TYR A CA 1
ATOM 625 C C . TYR A 1 80 ? -0.690 4.187 8.051 1.00 85.94 80 TYR A C 1
ATOM 627 O O . TYR A 1 80 ? -1.560 4.148 8.926 1.00 85.94 80 TYR A O 1
ATOM 635 N N . LYS A 1 81 ? 0.459 4.850 8.237 1.00 88.00 81 LYS A N 1
ATOM 636 C CA . LYS A 1 81 ? 0.794 5.532 9.494 1.00 88.00 81 LYS A CA 1
ATOM 637 C C . LYS A 1 81 ? -0.136 6.711 9.788 1.00 88.00 81 LYS A C 1
ATOM 639 O O . LYS A 1 81 ? -0.508 6.904 10.946 1.00 88.00 81 LYS A O 1
ATOM 644 N N . ILE A 1 82 ? -0.481 7.511 8.780 1.00 89.88 82 ILE A N 1
ATOM 645 C CA . ILE A 1 82 ? -1.404 8.644 8.935 1.00 89.88 82 ILE A CA 1
ATOM 646 C C . ILE A 1 82 ? -2.811 8.123 9.222 1.00 89.88 82 ILE A C 1
ATOM 648 O O . ILE A 1 82 ? -3.408 8.509 10.225 1.00 89.88 82 ILE A O 1
ATOM 652 N N . PHE A 1 83 ? -3.296 7.182 8.412 1.00 85.81 83 PHE A N 1
ATOM 653 C CA . PHE A 1 83 ? -4.633 6.614 8.547 1.00 85.81 83 PHE A CA 1
ATOM 654 C C . PHE A 1 83 ? -4.833 5.958 9.921 1.00 85.81 83 PHE A C 1
ATOM 656 O O . PHE A 1 83 ? -5.825 6.212 10.602 1.00 85.81 83 PHE A O 1
ATOM 663 N N . GLY A 1 84 ? -3.835 5.211 10.404 1.00 85.88 84 GLY A N 1
ATOM 664 C CA . GLY A 1 84 ? -3.854 4.621 11.743 1.00 85.88 84 GLY A CA 1
ATOM 665 C C . GLY A 1 84 ? -3.946 5.646 12.876 1.00 85.88 84 GLY A C 1
ATOM 666 O O . GLY A 1 84 ? -4.603 5.386 13.882 1.00 85.88 84 GLY A O 1
ATOM 667 N N . LYS A 1 85 ? -3.321 6.821 12.730 1.00 87.75 85 LYS A N 1
ATOM 668 C CA . LYS A 1 85 ? -3.455 7.913 13.708 1.00 87.75 85 LYS A CA 1
ATOM 669 C C . LYS A 1 85 ? -4.843 8.546 13.656 1.00 87.75 85 LYS A C 1
ATOM 671 O O . LYS A 1 85 ? -5.420 8.799 14.708 1.00 87.75 85 LYS A O 1
ATOM 676 N N . THR 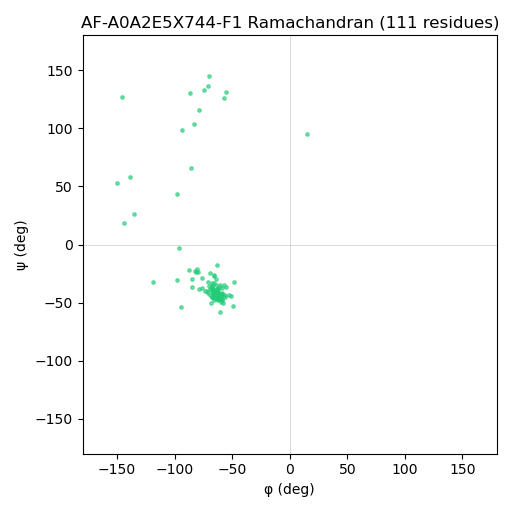A 1 86 ? -5.383 8.757 12.459 1.00 85.75 86 THR A N 1
ATOM 677 C CA . THR A 1 86 ? -6.709 9.353 12.261 1.00 85.75 86 THR A CA 1
ATOM 678 C C . THR A 1 86 ? -7.818 8.500 12.870 1.00 85.75 86 THR A C 1
ATOM 680 O O . THR A 1 86 ? -8.666 9.034 13.580 1.00 85.75 86 THR A O 1
ATOM 683 N N . VAL A 1 87 ? -7.798 7.180 12.662 1.00 85.56 87 VAL A N 1
ATOM 684 C CA . VAL A 1 87 ? -8.823 6.297 13.247 1.00 85.56 87 VAL A CA 1
ATOM 685 C C . VAL A 1 87 ? -8.712 6.241 14.769 1.00 85.56 87 VAL A C 1
ATOM 687 O O . VAL A 1 87 ? -9.731 6.219 15.448 1.00 85.56 87 VAL A O 1
ATOM 690 N N . LYS A 1 88 ? -7.495 6.273 15.329 1.00 83.75 88 LYS A N 1
ATOM 691 C CA . LYS A 1 88 ? -7.308 6.349 16.788 1.00 83.75 88 LYS A CA 1
ATOM 692 C C . LYS A 1 88 ? -7.854 7.649 17.376 1.00 83.75 88 LYS A C 1
ATOM 694 O O . LYS A 1 88 ? -8.499 7.599 18.412 1.00 83.75 88 LYS A O 1
ATOM 699 N N . ALA A 1 89 ? -7.628 8.782 16.712 1.00 83.62 89 ALA A N 1
ATOM 700 C CA . ALA A 1 89 ? -8.175 10.064 17.153 1.00 83.62 89 ALA A CA 1
ATOM 701 C C . ALA A 1 89 ? -9.712 10.068 17.105 1.00 83.62 89 ALA A C 1
ATOM 703 O O . ALA A 1 89 ? -10.352 10.516 18.047 1.00 83.62 89 ALA A O 1
ATOM 704 N N . GLN A 1 90 ? -10.311 9.505 16.049 1.00 82.12 90 GLN A N 1
ATOM 705 C CA . GLN A 1 90 ? -11.767 9.339 15.983 1.00 82.12 90 GLN A CA 1
ATOM 706 C C . GLN A 1 90 ? -12.294 8.387 17.063 1.00 82.12 90 GLN A C 1
ATOM 708 O O . GLN A 1 90 ? -13.367 8.633 17.596 1.00 82.12 90 GLN A O 1
ATOM 713 N N . ALA A 1 91 ? -11.542 7.339 17.418 1.00 81.81 91 ALA A N 1
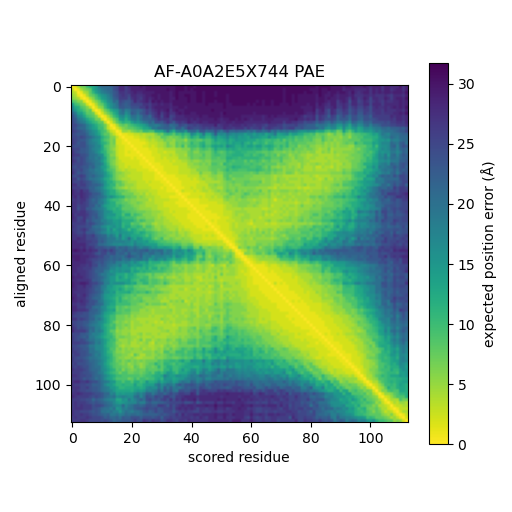ATOM 714 C CA . ALA A 1 91 ? -11.930 6.434 18.497 1.00 81.81 91 ALA A CA 1
ATOM 715 C C . ALA A 1 91 ? -12.066 7.161 19.837 1.00 81.81 91 ALA A C 1
A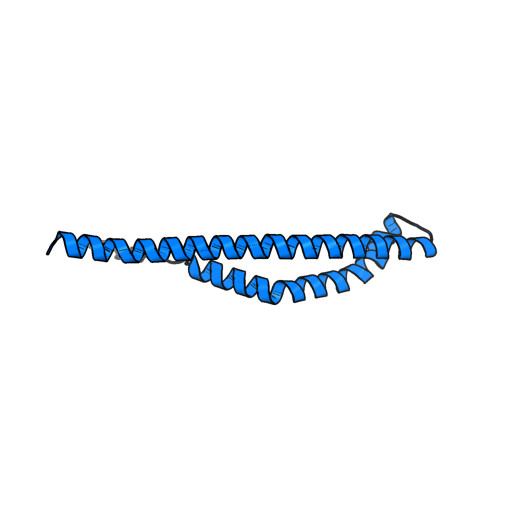TOM 717 O O . ALA A 1 91 ? -13.068 6.994 20.521 1.00 81.81 91 ALA A O 1
ATOM 718 N N . GLN A 1 92 ? -11.080 7.998 20.166 1.00 82.00 92 GLN A N 1
ATOM 719 C CA . GLN A 1 92 ? -11.064 8.761 21.415 1.00 82.00 92 GLN A CA 1
ATOM 720 C C . GLN A 1 92 ? -12.212 9.770 21.485 1.00 82.00 92 GLN A C 1
ATOM 722 O O . GLN A 1 92 ? -12.876 9.856 22.508 1.00 82.00 92 GLN A O 1
ATOM 727 N N . LEU A 1 93 ? -12.497 10.469 20.382 1.00 81.62 93 LEU A N 1
ATOM 728 C CA . LEU A 1 93 ? -13.602 11.431 20.327 1.00 81.62 93 LEU A CA 1
ATOM 729 C C . LEU A 1 93 ? -14.971 10.766 20.531 1.00 81.62 93 LEU A C 1
ATOM 731 O O . LEU A 1 93 ? -15.838 11.335 21.186 1.00 81.62 93 LEU A O 1
ATOM 735 N N . VAL A 1 94 ? -15.173 9.566 19.979 1.00 80.62 94 VAL A N 1
ATOM 736 C CA . VAL A 1 94 ? -16.421 8.809 20.170 1.00 80.62 94 VAL A CA 1
ATOM 737 C C . VAL A 1 94 ? -16.542 8.305 21.612 1.00 80.62 94 VAL A C 1
ATOM 739 O O . VAL A 1 94 ? -17.627 8.356 22.182 1.00 80.62 94 VAL A O 1
ATOM 742 N N . GLU A 1 95 ? -15.438 7.872 22.222 1.00 76.81 95 GLU A N 1
ATOM 743 C CA . GLU A 1 95 ? -15.398 7.420 23.620 1.00 76.81 95 GLU A CA 1
ATOM 744 C C . GLU A 1 95 ? -15.664 8.568 24.614 1.00 76.81 95 GLU A C 1
ATOM 746 O O . GLU A 1 95 ? -16.420 8.392 25.573 1.00 76.81 95 GLU A O 1
ATOM 751 N N . GLU A 1 96 ? -15.118 9.762 24.354 1.00 77.81 96 GLU A N 1
ATOM 752 C CA . GLU A 1 96 ? -15.413 10.984 25.119 1.00 77.81 96 GLU A CA 1
ATOM 753 C C . GLU A 1 96 ? -16.889 11.384 24.985 1.00 77.81 96 GLU A C 1
ATOM 755 O O . GLU A 1 96 ? -17.556 11.591 25.997 1.00 77.81 96 GLU A O 1
ATOM 760 N N . GLN A 1 97 ? -17.442 11.400 23.764 1.00 74.38 97 GLN A N 1
ATOM 761 C CA . GLN A 1 97 ? -18.860 11.719 23.548 1.00 74.38 97 GLN A CA 1
ATOM 762 C C . GLN A 1 97 ? -19.813 10.711 24.201 1.00 74.38 97 GLN A C 1
ATOM 764 O O . GLN A 1 97 ? -20.843 11.113 24.741 1.00 74.38 97 GLN A O 1
ATOM 769 N N . SER A 1 98 ? -19.482 9.416 24.170 1.00 69.81 98 SER A N 1
ATOM 770 C CA . SER A 1 98 ? -20.281 8.390 24.849 1.00 69.81 98 SER A CA 1
ATOM 771 C C . SER A 1 98 ? -20.256 8.581 26.364 1.00 69.81 98 SER A C 1
ATOM 773 O O . SER A 1 98 ? -21.295 8.483 27.010 1.00 69.81 98 SER A O 1
ATOM 775 N N . SER A 1 99 ? -19.086 8.891 26.929 1.00 68.75 99 SER A N 1
ATOM 776 C CA . SER A 1 99 ? -18.927 9.077 28.376 1.00 68.75 99 SER A CA 1
ATOM 777 C C . SE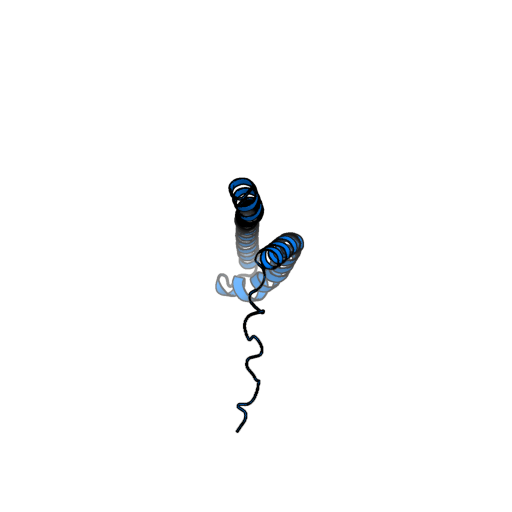R A 1 99 ? -19.654 10.325 28.890 1.00 68.75 99 SER A C 1
ATOM 779 O O . SER A 1 99 ? -20.209 10.302 29.988 1.00 68.75 99 SER A O 1
ATOM 781 N N . GLU A 1 100 ? -19.680 11.404 28.105 1.00 62.38 100 GLU A N 1
ATOM 782 C CA . GLU A 1 100 ? -20.371 12.654 28.453 1.00 62.38 100 GLU A CA 1
ATOM 783 C C . GLU A 1 100 ? -21.902 12.494 28.372 1.00 62.38 100 GLU A C 1
ATOM 785 O O . GLU A 1 100 ? -22.626 12.911 29.278 1.00 62.38 100 GLU A O 1
ATOM 790 N N . ALA A 1 101 ? -22.397 11.777 27.354 1.00 62.91 101 ALA A N 1
ATOM 791 C CA . ALA A 1 101 ? -23.819 11.456 27.204 1.00 62.91 101 ALA A CA 1
ATOM 792 C C . ALA A 1 101 ? -24.362 10.527 28.310 1.00 62.91 101 ALA A C 1
ATOM 794 O O . ALA A 1 101 ? -25.552 10.568 28.622 1.00 62.91 101 ALA A O 1
ATOM 795 N N . GLU A 1 102 ? -23.510 9.695 28.918 1.00 60.44 102 GLU A N 1
ATOM 796 C CA . GLU A 1 102 ? -23.884 8.826 30.043 1.00 60.44 102 GLU A CA 1
ATOM 797 C C . GLU A 1 102 ? -23.925 9.574 31.389 1.00 60.44 102 GLU A C 1
ATOM 799 O O . GLU A 1 102 ? -24.643 9.160 32.301 1.00 60.44 102 GLU A O 1
ATOM 804 N N . GLN A 1 103 ? -23.198 10.690 31.523 1.00 59.09 103 GLN A N 1
ATOM 805 C CA . GLN A 1 103 ? -23.138 11.480 32.760 1.00 59.09 103 GLN A CA 1
ATOM 806 C C . GLN A 1 103 ? -24.280 12.493 32.898 1.00 59.09 103 GLN A C 1
ATOM 808 O O . GLN A 1 103 ? -24.800 12.645 34.007 1.00 59.09 103 GLN A O 1
ATOM 813 N N . GLU A 1 104 ? -24.733 13.119 31.805 1.00 57.44 104 GLU A N 1
ATOM 814 C CA . GLU A 1 104 ? -25.885 14.037 31.830 1.00 57.44 104 GLU A CA 1
ATOM 815 C C . GLU A 1 104 ? -27.124 13.454 32.549 1.00 57.44 104 GLU A C 1
ATOM 817 O O . GLU A 1 104 ? -27.616 14.085 33.489 1.00 57.44 104 GLU A O 1
ATOM 822 N N . PRO A 1 105 ? -27.638 12.249 32.220 1.00 57.69 105 PRO A N 1
ATOM 823 C CA . PRO A 1 105 ? -28.843 11.726 32.867 1.00 57.69 105 PRO A CA 1
ATOM 824 C C . PRO A 1 105 ? -28.653 11.419 34.362 1.00 57.69 105 PRO A C 1
ATOM 826 O O . PRO A 1 105 ? -29.623 11.466 35.122 1.00 57.69 105 PRO A O 1
ATOM 829 N N . ILE A 1 106 ? -27.423 11.130 34.801 1.00 58.56 106 ILE A N 1
ATOM 830 C CA . ILE A 1 106 ? -27.103 10.830 36.205 1.00 58.56 106 ILE A CA 1
ATOM 831 C C . ILE A 1 106 ? -27.013 12.125 37.022 1.00 58.56 106 ILE A C 1
ATOM 833 O O . ILE A 1 106 ? -27.492 12.167 38.158 1.00 58.56 106 ILE A O 1
ATOM 837 N N . GLU A 1 107 ? -26.462 13.197 36.449 1.00 56.66 107 GLU A N 1
ATOM 838 C CA . GLU A 1 107 ? -26.396 14.500 37.113 1.00 56.66 107 GLU A CA 1
ATOM 839 C C . GLU A 1 107 ? -27.798 15.106 37.281 1.00 56.66 107 GLU A C 1
ATOM 841 O O . GLU A 1 107 ? -28.167 15.495 38.390 1.00 56.66 107 GLU A O 1
ATOM 846 N N . PHE A 1 108 ? -28.645 15.066 36.243 1.00 58.44 108 PHE A N 1
ATOM 847 C CA . PHE A 1 108 ? -30.038 15.529 36.347 1.00 58.44 108 PHE A CA 1
ATOM 848 C C . PHE A 1 108 ? -30.862 14.742 37.378 1.00 58.44 108 PHE A C 1
ATOM 850 O O . PHE A 1 108 ? -31.683 15.332 38.084 1.00 58.44 108 PHE A O 1
ATOM 857 N N . ALA A 1 109 ? -30.634 13.432 37.513 1.00 57.47 109 ALA A N 1
ATOM 858 C CA . ALA A 1 109 ? -31.306 12.612 38.522 1.00 57.47 109 ALA A CA 1
ATOM 859 C C . ALA A 1 109 ? -30.879 12.966 39.959 1.00 57.47 109 ALA A C 1
ATOM 861 O O . ALA A 1 109 ? -31.700 12.904 40.873 1.00 57.47 109 ALA A O 1
ATOM 862 N N . ASN A 1 110 ? -29.623 13.371 40.161 1.00 55.19 110 ASN A N 1
ATOM 863 C CA . ASN A 1 110 ? -29.086 13.711 41.480 1.00 55.19 110 ASN A CA 1
ATOM 864 C C . ASN A 1 110 ? -29.474 15.131 41.942 1.00 55.19 110 ASN A C 1
ATOM 866 O O . ASN A 1 110 ? -29.465 15.411 43.135 1.00 55.19 110 ASN A O 1
ATOM 870 N N . ILE A 1 111 ? -29.839 16.026 41.015 1.00 63.78 111 ILE A N 1
ATOM 871 C CA . ILE A 1 111 ? -30.319 17.389 41.326 1.00 63.78 111 ILE A CA 1
ATOM 872 C C . ILE A 1 111 ? -31.818 17.395 41.703 1.00 63.78 111 ILE A C 1
ATOM 874 O O . ILE A 1 111 ? -32.290 18.320 42.362 1.00 63.78 111 ILE A O 1
ATOM 878 N N . LEU A 1 112 ? -32.578 16.378 41.279 1.00 56.16 112 LEU A N 1
ATOM 879 C CA . LEU A 1 112 ? -34.025 16.256 41.518 1.00 56.16 112 LEU A CA 1
ATOM 880 C C . LEU A 1 112 ? -34.396 15.379 42.733 1.00 56.16 112 LEU A C 1
ATOM 882 O O . LEU A 1 112 ? -35.588 15.257 43.030 1.00 56.16 112 LEU A O 1
ATOM 886 N N . SER A 1 113 ? -33.413 14.773 43.412 1.00 50.38 113 SER A N 1
ATOM 887 C CA . SER A 1 113 ? -33.589 13.995 44.652 1.00 50.38 113 SER A CA 1
ATOM 888 C C . SER A 1 113 ? -33.301 14.820 45.901 1.00 50.38 113 SER A C 1
ATOM 890 O O . SER A 1 113 ? -33.834 14.405 46.957 1.00 50.38 113 SER A O 1
#

Radius of gyration: 25.79 Å; Cα contacts (8 Å, |Δi|>4): 39; chains: 1; bounding box: 81×24×69 Å

Mean predicted aligned error: 13.52 Å

Solvent-accessible surface area (backbone atoms only — not comparable to full-atom values): 6640 Å² total; per-residue (Å²): 138,84,81,83,93,73,91,72,82,93,77,84,81,74,78,52,70,67,58,54,48,53,50,50,54,53,44,61,71,48,39,63,57,54,51,51,50,50,54,61,55,44,50,61,48,31,48,74,65,47,18,59,75,79,32,84,53,76,78,54,22,55,57,48,30,50,50,51,53,52,52,52,52,53,51,52,53,52,48,53,55,51,51,56,49,52,54,52,53,53,49,52,55,51,52,52,52,53,55,53,66,62,43,54,64,53,52,58,54,65,75,76,109

pLDDT: mean 75.86, std 13.83, range [43.56, 90.31]

Foldseek 3Di:
DDDDPDPDDPPPPPPDLVNVLVVLVVCLVCLVVVLVVVLVVVLVVQLPPVLCVVDVDPVVSVVSSVVVSVVSVVVSVVVSVVSVVVSVVSVVVSVVVVVVVVVVVVVVVVVVD

Sequence (113 aa):
MMAPPGASNMTDSQPNPEQLLAAQQQLLKILPYILGFGWVVMIPISYLFIAPVFVEEFEWRLLVTVGITIVTGITDFVFYKIFGKTVKAQAQLVEEQSSEAEQEPIEFANILS

Secondary structure (DSSP, 8-state):
-PPP---------SPPHHHHHHHHHHHHHHHHHHHHHHHHHHHHHIIIIIHHHH-SSHHHHHHHHHHHHHHHHHHHHHHHHHHHHHHHHHHHHHHHHHHHHHHHHHHHHHH--